Protein AF-A0A2V8DE69-F1 (afdb_monomer_lite)

Foldseek 3Di:
DDDDDPDDPPPPDDFDFEAFPDDDDPPPDCPDSRQVPFTKDFDDDDPDPDCRDDPPDGDIDGHHHD

Sequence (66 aa):
MSPAFPQSSLAGDTIHISRATGPITIDGDLSDEGWNGATRVEKWYEINPGDNNEPSVKSVGMATYD

Radius of gyration: 16.72 Å; chains: 1; bounding box: 38×40×31 Å

Secondary structure (DSSP, 8-state):
-PPPPPPPTTS-PPP--EE-SS---SSS---SGGGTTPEEE-----SSTT--PPPSS---EEEEE-

pLDDT: mean 80.86, std 16.79, range [45.22, 97.19]

Structure (mmCIF, N/CA/C/O backbone):
data_AF-A0A2V8DE69-F1
#
_entry.id   AF-A0A2V8DE69-F1
#
loop_
_atom_site.group_PDB
_atom_site.id
_atom_site.type_symbol
_atom_site.label_atom_id
_atom_site.label_alt_id
_atom_site.label_comp_id
_atom_site.label_asym_id
_atom_site.label_entity_id
_atom_site.label_seq_id
_atom_site.pdbx_PDB_ins_code
_atom_site.Cartn_x
_atom_site.Cartn_y
_atom_site.Cartn_z
_atom_site.occupancy
_atom_site.B_iso_or_equiv
_atom_site.auth_seq_id
_atom_site.auth_comp_id
_atom_site.auth_asym_id
_atom_site.auth_atom_id
_atom_site.pdbx_PDB_model_num
ATOM 1 N N . MET A 1 1 ? 28.818 29.858 1.732 1.00 45.22 1 MET A N 1
ATOM 2 C CA . MET A 1 1 ? 27.594 29.058 1.524 1.00 45.22 1 MET A CA 1
ATOM 3 C C . MET A 1 1 ? 27.591 28.548 0.095 1.00 45.22 1 MET A C 1
ATOM 5 O O . MET A 1 1 ? 27.556 29.371 -0.810 1.00 45.22 1 MET A O 1
ATOM 9 N N . SER A 1 2 ? 27.674 27.236 -0.117 1.00 51.00 2 SER A N 1
ATOM 10 C CA . SER A 1 2 ? 27.437 26.647 -1.443 1.00 51.00 2 SER A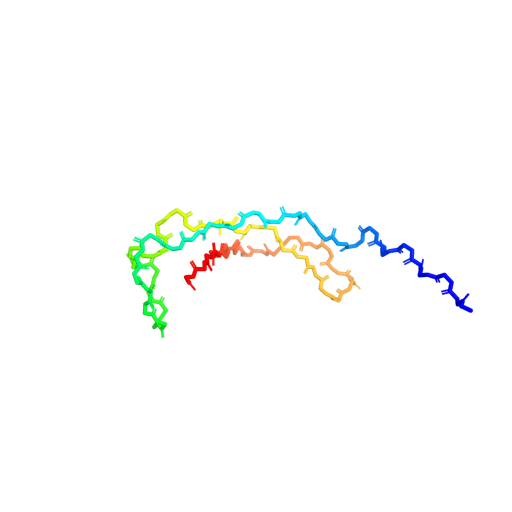 CA 1
ATOM 11 C C . SER A 1 2 ? 25.925 26.571 -1.700 1.00 51.00 2 SER A C 1
ATOM 13 O O . SER A 1 2 ? 25.193 26.263 -0.757 1.00 51.00 2 SER A O 1
ATOM 15 N N . PRO A 1 3 ? 25.434 26.860 -2.918 1.00 55.47 3 PRO A N 1
ATOM 16 C CA . PRO A 1 3 ? 24.022 26.689 -3.245 1.00 55.47 3 PRO A CA 1
ATOM 17 C C . PRO A 1 3 ? 23.664 25.197 -3.299 1.00 55.47 3 PRO A C 1
ATOM 19 O O . PRO A 1 3 ? 24.476 24.371 -3.717 1.00 55.47 3 PRO A O 1
ATOM 22 N N . ALA A 1 4 ? 22.451 24.849 -2.869 1.00 56.50 4 ALA A N 1
ATOM 23 C CA . ALA A 1 4 ? 21.904 23.511 -3.059 1.00 56.50 4 ALA A CA 1
ATOM 24 C C . ALA A 1 4 ? 21.626 23.291 -4.553 1.00 56.50 4 ALA A C 1
ATOM 26 O O . ALA A 1 4 ? 20.983 24.122 -5.197 1.00 56.50 4 ALA A O 1
ATOM 27 N N . PHE A 1 5 ? 22.123 22.187 -5.110 1.00 55.50 5 PHE A N 1
ATOM 28 C CA . PHE A 1 5 ? 21.777 21.784 -6.469 1.00 55.50 5 PHE A CA 1
ATOM 29 C C . PHE A 1 5 ? 20.291 21.394 -6.520 1.00 55.50 5 PHE A C 1
ATOM 31 O O . PHE A 1 5 ? 19.814 20.747 -5.583 1.00 55.50 5 PHE A O 1
ATOM 38 N N . PRO A 1 6 ? 19.545 21.761 -7.579 1.00 54.91 6 PRO A N 1
ATOM 39 C CA . PRO A 1 6 ? 18.201 21.236 -7.782 1.00 54.91 6 PRO A CA 1
ATOM 40 C C . PRO A 1 6 ? 18.247 19.704 -7.787 1.00 54.91 6 PRO A C 1
ATOM 42 O O . PRO A 1 6 ? 19.063 19.100 -8.483 1.00 54.91 6 PRO A O 1
ATOM 45 N N . GLN A 1 7 ? 17.387 19.085 -6.978 1.00 58.66 7 GLN A N 1
ATOM 46 C CA . GLN A 1 7 ? 17.232 17.636 -6.934 1.00 58.66 7 GLN A CA 1
ATOM 47 C C . GLN A 1 7 ? 16.809 17.162 -8.331 1.00 58.66 7 GLN A C 1
ATOM 49 O O . GLN A 1 7 ? 15.811 17.645 -8.867 1.00 58.66 7 GLN A O 1
ATOM 54 N N . SER A 1 8 ? 17.603 16.277 -8.942 1.00 55.22 8 SER A N 1
ATOM 55 C CA . SER A 1 8 ? 17.357 15.738 -10.284 1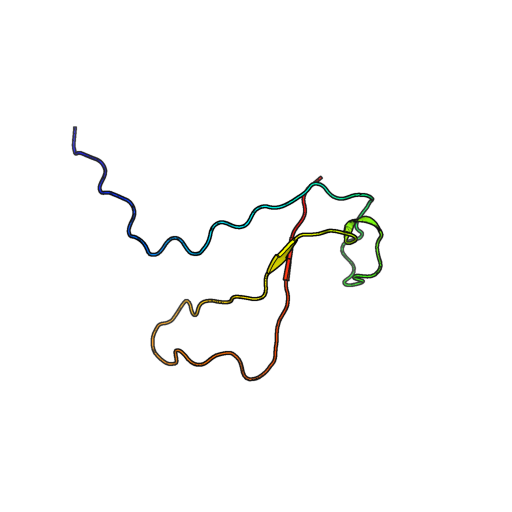.00 55.22 8 SER A CA 1
ATOM 56 C C . SER A 1 8 ? 15.914 15.250 -10.443 1.00 55.22 8 SER A C 1
ATOM 58 O O . SER A 1 8 ? 15.345 14.678 -9.513 1.00 55.22 8 SER A O 1
ATOM 60 N N . SER A 1 9 ? 15.355 15.379 -11.650 1.00 57.47 9 SER A N 1
ATOM 61 C CA . SER A 1 9 ? 14.028 14.884 -12.067 1.00 57.47 9 SER A CA 1
ATOM 62 C C . SER A 1 9 ? 13.878 13.348 -12.054 1.00 57.47 9 SER A C 1
ATOM 64 O O . SER A 1 9 ? 13.074 12.797 -12.797 1.00 57.47 9 SER A O 1
ATOM 66 N N . LEU A 1 10 ? 14.684 12.654 -11.247 1.00 56.12 10 LEU A N 1
ATOM 67 C CA . LEU A 1 10 ? 14.589 11.227 -10.938 1.00 56.12 10 LEU A CA 1
ATOM 68 C C . LEU A 1 10 ? 13.648 10.946 -9.759 1.00 56.12 10 LEU A C 1
ATOM 70 O O . LEU A 1 10 ? 13.434 9.786 -9.418 1.00 56.12 10 LEU A O 1
ATOM 74 N N . ALA A 1 11 ? 13.101 11.978 -9.110 1.00 63.16 11 ALA A N 1
ATOM 75 C CA . ALA A 1 11 ? 11.997 11.780 -8.184 1.00 63.16 11 ALA A CA 1
ATOM 76 C C . ALA A 1 11 ? 10.810 11.254 -9.003 1.00 63.16 11 ALA A C 1
ATOM 78 O O . ALA A 1 11 ? 10.286 11.978 -9.848 1.00 63.16 11 ALA A O 1
ATOM 79 N N . GLY A 1 12 ? 10.464 9.976 -8.820 1.00 68.94 12 GLY A N 1
ATOM 80 C CA . GLY A 1 12 ? 9.316 9.352 -9.477 1.00 68.94 12 GLY A CA 1
ATOM 81 C C . GLY A 1 12 ? 8.008 10.105 -9.209 1.00 68.94 12 GLY A C 1
ATOM 82 O O . GLY A 1 12 ? 7.970 11.091 -8.470 1.00 68.94 12 GLY A O 1
ATOM 83 N N . ASP A 1 13 ? 6.922 9.635 -9.819 1.00 81.19 13 ASP A N 1
ATOM 84 C CA . ASP A 1 13 ? 5.615 10.282 -9.679 1.00 81.19 13 ASP A CA 1
ATOM 85 C C . ASP A 1 13 ? 5.221 10.424 -8.196 1.00 81.19 13 ASP A C 1
ATOM 87 O O . ASP A 1 13 ? 5.433 9.521 -7.384 1.00 81.19 13 ASP A O 1
ATOM 91 N N . THR A 1 14 ? 4.646 11.573 -7.829 1.00 87.38 14 THR A N 1
ATOM 92 C CA . THR A 1 14 ? 4.168 11.798 -6.456 1.00 87.38 14 THR A CA 1
ATOM 93 C C . THR A 1 14 ? 2.997 10.865 -6.151 1.00 87.38 14 THR A C 1
ATOM 95 O O . THR A 1 14 ? 2.001 10.860 -6.875 1.00 87.38 14 THR A O 1
ATOM 98 N N . ILE A 1 15 ? 3.092 10.113 -5.052 1.00 90.62 15 ILE A N 1
ATOM 99 C CA . ILE A 1 15 ? 2.042 9.201 -4.585 1.00 90.62 15 ILE A CA 1
ATOM 100 C C . ILE A 1 15 ? 1.291 9.869 -3.430 1.00 90.62 15 ILE A C 1
ATOM 102 O O . ILE A 1 15 ? 1.876 10.172 -2.392 1.00 90.62 15 ILE A O 1
ATOM 106 N N . HIS A 1 16 ? -0.012 10.083 -3.603 1.00 94.44 16 HIS A N 1
ATOM 107 C CA . HIS A 1 16 ? -0.886 10.589 -2.545 1.00 94.44 16 HIS A CA 1
ATOM 108 C C . HIS A 1 16 ? -1.481 9.411 -1.778 1.00 94.44 16 HIS A C 1
ATOM 110 O O . HIS A 1 16 ? -2.272 8.670 -2.352 1.00 94.44 16 HIS A O 1
ATOM 116 N N . ILE A 1 17 ? -1.109 9.245 -0.506 1.00 95.88 17 ILE A N 1
ATOM 117 C CA . ILE A 1 17 ? -1.613 8.170 0.361 1.00 95.88 17 ILE A CA 1
ATOM 118 C C . ILE A 1 17 ? -2.697 8.672 1.318 1.00 95.88 17 ILE A C 1
ATOM 120 O O . ILE A 1 17 ? -2.701 9.837 1.711 1.00 95.88 17 ILE A O 1
ATOM 124 N N . SER A 1 18 ? -3.613 7.780 1.692 1.00 94.06 18 SER A N 1
ATOM 125 C CA . SER A 1 18 ? -4.724 8.065 2.611 1.00 94.06 18 SER A CA 1
ATOM 126 C C . SER A 1 18 ? -4.527 7.356 3.948 1.00 94.06 18 SER A C 1
ATOM 128 O O . SER A 1 18 ? -3.764 6.394 4.022 1.00 94.06 18 SER A O 1
ATOM 130 N N . ARG A 1 19 ? -5.205 7.838 4.997 1.00 96.50 19 ARG A N 1
ATOM 131 C CA . ARG A 1 19 ? -5.212 7.169 6.302 1.00 96.50 19 ARG A CA 1
ATOM 132 C C . ARG A 1 19 ? -6.001 5.858 6.219 1.00 96.50 19 ARG A C 1
ATOM 134 O O . ARG A 1 19 ? -7.012 5.806 5.520 1.00 96.50 19 ARG A O 1
ATOM 141 N N . ALA A 1 20 ? -5.581 4.840 6.962 1.00 97.19 20 ALA A N 1
ATOM 142 C CA . ALA A 1 20 ? -6.263 3.561 7.061 1.00 97.19 20 ALA A CA 1
ATOM 143 C C . ALA A 1 20 ? -7.660 3.744 7.666 1.00 97.19 20 ALA A C 1
ATOM 145 O O . ALA A 1 20 ? -7.856 4.496 8.627 1.00 97.19 20 ALA A O 1
ATOM 146 N N . THR A 1 21 ? -8.638 3.048 7.090 1.00 95.19 21 THR A N 1
ATOM 147 C CA . THR A 1 21 ? -10.045 3.086 7.519 1.00 95.19 21 THR A CA 1
ATOM 148 C C . THR A 1 21 ? -10.337 2.184 8.715 1.00 95.19 21 THR A C 1
ATOM 150 O O . THR A 1 21 ? -11.415 2.271 9.296 1.00 95.19 21 THR A O 1
ATOM 153 N N . GLY A 1 22 ? -9.377 1.345 9.095 1.00 95.06 22 GLY A N 1
ATOM 154 C CA . GLY A 1 22 ? -9.475 0.365 10.166 1.00 95.06 22 GLY A CA 1
ATOM 155 C C . GLY A 1 22 ? -8.097 -0.213 10.507 1.00 95.06 22 GLY A C 1
ATOM 156 O O . GLY A 1 22 ? -7.097 0.213 9.924 1.00 95.06 22 GLY A O 1
ATOM 157 N N . PRO A 1 23 ? -8.031 -1.156 11.458 1.00 95.81 23 PRO A N 1
ATOM 158 C CA . PRO A 1 23 ? -6.786 -1.815 11.835 1.00 95.81 23 PRO A CA 1
ATOM 159 C C . PRO A 1 23 ? -6.229 -2.678 10.694 1.00 95.81 23 PRO A C 1
ATOM 161 O O . PRO A 1 23 ? -6.974 -3.137 9.827 1.00 95.81 23 PRO A O 1
ATOM 164 N N . ILE A 1 24 ? -4.914 -2.904 10.735 1.00 97.06 24 ILE A N 1
ATOM 165 C CA . ILE A 1 24 ? -4.190 -3.828 9.859 1.00 97.06 24 ILE A CA 1
ATOM 166 C C . ILE A 1 24 ? -3.315 -4.723 10.735 1.00 97.06 24 ILE A C 1
ATOM 168 O O . ILE A 1 24 ? -2.471 -4.232 11.490 1.00 97.06 24 ILE A O 1
ATOM 172 N N . THR A 1 25 ? -3.492 -6.031 10.615 1.00 97.19 25 THR A N 1
ATOM 173 C CA . THR A 1 25 ? -2.601 -7.038 11.186 1.00 97.19 25 THR A CA 1
ATOM 174 C C . THR A 1 25 ? -1.488 -7.330 10.184 1.00 97.19 25 THR A C 1
ATOM 176 O O . THR A 1 25 ? -1.721 -7.521 8.995 1.00 97.19 25 THR A O 1
ATOM 179 N N . ILE A 1 26 ? -0.233 -7.349 10.639 1.00 94.62 26 ILE A N 1
ATOM 180 C CA . ILE A 1 26 ? 0.914 -7.643 9.766 1.00 94.62 26 ILE A CA 1
ATOM 181 C C . ILE A 1 26 ? 1.146 -9.157 9.729 1.00 94.62 26 ILE A C 1
ATOM 183 O O . ILE A 1 26 ? 2.062 -9.674 10.367 1.00 94.62 26 ILE A O 1
ATOM 187 N N . ASP A 1 27 ? 0.285 -9.867 9.005 1.00 96.69 27 ASP A N 1
ATOM 188 C CA . ASP A 1 27 ? 0.313 -11.331 8.858 1.00 96.69 27 ASP A CA 1
ATOM 189 C C . ASP A 1 27 ? 0.328 -11.813 7.394 1.00 96.69 27 ASP A C 1
ATOM 191 O O . ASP A 1 27 ? 0.519 -13.001 7.130 1.00 96.69 27 ASP A O 1
ATOM 195 N N . GLY A 1 28 ? 0.208 -10.887 6.440 1.00 94.00 28 GLY A N 1
ATOM 196 C CA . GLY A 1 28 ? 0.177 -11.178 5.007 1.00 94.00 28 GLY A CA 1
ATOM 197 C C . GLY A 1 28 ? -1.229 -11.361 4.434 1.00 94.00 28 GLY A C 1
ATOM 198 O O . GLY A 1 28 ? -1.345 -11.587 3.228 1.00 94.00 28 GLY A O 1
ATOM 199 N N . ASP A 1 29 ? -2.279 -11.230 5.245 1.00 94.56 29 ASP A N 1
ATOM 200 C CA . ASP A 1 29 ? -3.650 -11.113 4.765 1.00 94.56 29 ASP A CA 1
ATOM 201 C C . ASP A 1 29 ? -3.942 -9.664 4.333 1.00 94.56 29 ASP A C 1
ATOM 203 O O . ASP A 1 29 ? -3.655 -8.691 5.030 1.00 94.56 29 ASP A O 1
ATOM 207 N N . LEU A 1 30 ? -4.500 -9.511 3.133 1.00 94.00 30 LEU A N 1
ATOM 208 C CA . LEU A 1 30 ? -4.893 -8.213 2.576 1.00 94.00 30 LEU A CA 1
ATOM 209 C C . LEU A 1 30 ? -6.403 -7.959 2.704 1.00 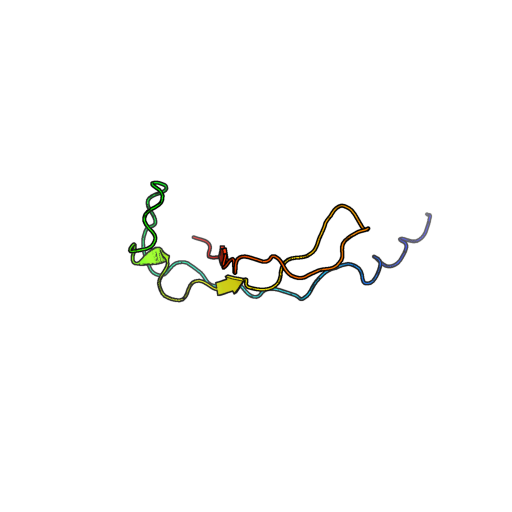94.00 30 LEU A C 1
ATOM 211 O O . LEU A 1 30 ? -6.904 -6.985 2.142 1.00 94.00 30 LEU A O 1
ATOM 215 N N . SER A 1 31 ? -7.134 -8.834 3.399 1.00 94.94 31 SER A N 1
ATOM 216 C CA . SER A 1 31 ? -8.583 -8.730 3.587 1.00 94.94 31 SER A CA 1
ATOM 217 C C . SER A 1 31 ? -9.004 -7.773 4.710 1.00 94.94 31 SER A C 1
ATOM 219 O O . SER A 1 31 ? -10.181 -7.412 4.785 1.00 94.94 31 SER A O 1
ATOM 221 N N . ASP A 1 32 ? -8.055 -7.315 5.532 1.00 96.50 32 ASP A N 1
ATOM 222 C CA . ASP A 1 32 ? -8.303 -6.374 6.624 1.00 96.50 32 ASP A CA 1
ATOM 223 C C . ASP A 1 32 ? -8.942 -5.062 6.154 1.00 96.50 32 ASP A C 1
ATOM 225 O O . ASP A 1 32 ? -8.567 -4.469 5.138 1.00 96.50 32 ASP A O 1
ATOM 229 N N . GLU A 1 33 ? -9.869 -4.538 6.963 1.00 94.81 33 GLU A N 1
ATOM 230 C CA . GLU A 1 33 ? -10.592 -3.304 6.648 1.00 94.81 33 GLU A CA 1
ATOM 231 C C . GLU A 1 33 ? -9.672 -2.093 6.467 1.00 94.81 33 GLU A C 1
ATOM 233 O O . GLU A 1 33 ? -10.028 -1.173 5.733 1.00 94.81 33 GLU A O 1
ATOM 238 N N . GLY A 1 34 ? -8.498 -2.073 7.104 1.00 95.25 34 GLY A N 1
ATOM 239 C CA . GLY A 1 34 ? -7.521 -0.997 6.945 1.00 95.25 34 GLY A CA 1
ATOM 240 C C . GLY A 1 34 ? -6.903 -0.904 5.545 1.00 95.25 34 GLY A C 1
ATOM 241 O O . GLY A 1 34 ? -6.405 0.161 5.173 1.00 95.25 34 GLY A O 1
ATOM 242 N N . TRP A 1 35 ? -6.985 -1.971 4.743 1.00 96.12 35 TRP A N 1
ATOM 243 C CA . TRP A 1 35 ? -6.565 -1.969 3.341 1.00 96.12 35 TRP A CA 1
ATOM 244 C C . TRP A 1 35 ? -7.625 -1.398 2.392 1.00 96.12 35 TRP A C 1
ATOM 246 O O . TRP A 1 35 ? -7.299 -1.017 1.261 1.00 96.12 35 TRP A O 1
ATOM 256 N N . ASN A 1 36 ? -8.882 -1.279 2.829 1.00 94.06 36 ASN A N 1
ATOM 257 C CA . ASN A 1 36 ? -9.943 -0.710 2.005 1.00 94.06 36 ASN A CA 1
ATOM 258 C C . ASN A 1 36 ? -9.656 0.766 1.700 1.00 94.06 36 ASN A C 1
ATOM 260 O O . ASN A 1 36 ? -9.524 1.602 2.586 1.00 94.06 36 ASN A O 1
ATOM 264 N N . GLY A 1 37 ? -9.556 1.099 0.412 1.00 91.06 37 GLY A N 1
ATOM 265 C CA . GLY A 1 37 ? -9.238 2.461 -0.027 1.00 91.06 37 GLY A CA 1
ATOM 266 C C . GLY A 1 37 ? -7.760 2.852 0.105 1.00 91.06 37 GLY A C 1
ATOM 267 O O . GLY A 1 37 ? -7.417 3.990 -0.217 1.00 91.06 37 GLY A O 1
ATOM 268 N N . ALA A 1 38 ? -6.875 1.931 0.512 1.00 96.38 38 ALA A N 1
ATOM 269 C CA . ALA A 1 38 ? -5.435 2.163 0.470 1.00 96.38 38 ALA A CA 1
ATOM 270 C C . ALA A 1 38 ? -4.979 2.482 -0.963 1.00 96.38 38 ALA A C 1
ATOM 272 O O . ALA A 1 38 ? -5.497 1.960 -1.957 1.00 96.38 38 ALA A O 1
ATOM 273 N N . THR A 1 39 ? -3.983 3.356 -1.077 1.00 96.88 39 THR A N 1
ATOM 274 C CA . THR A 1 39 ? -3.478 3.805 -2.375 1.00 96.88 39 THR A CA 1
ATOM 275 C C . THR A 1 39 ? -2.736 2.677 -3.070 1.00 96.88 39 THR A C 1
ATOM 277 O O . THR A 1 39 ? -1.837 2.069 -2.494 1.00 96.88 39 THR A O 1
ATOM 280 N N . ARG A 1 40 ? -3.105 2.403 -4.322 1.00 94.62 40 ARG A N 1
ATOM 281 C CA . ARG A 1 40 ? -2.498 1.345 -5.132 1.00 94.62 40 ARG A CA 1
ATOM 282 C C . ARG A 1 40 ? -1.303 1.885 -5.909 1.00 94.62 40 ARG A C 1
ATOM 284 O O . ARG A 1 40 ? -1.426 2.875 -6.625 1.00 94.62 40 ARG A O 1
ATOM 291 N N . VAL A 1 41 ? -0.171 1.202 -5.802 1.00 92.12 41 VAL A N 1
ATOM 292 C CA . VAL A 1 41 ? 1.069 1.502 -6.522 1.00 92.12 41 VAL A CA 1
ATOM 293 C C . VAL A 1 41 ? 1.319 0.383 -7.522 1.00 92.12 41 VAL A C 1
ATOM 295 O O . VAL A 1 41 ? 1.573 -0.756 -7.140 1.00 92.12 41 VAL A O 1
ATOM 298 N N . GLU A 1 42 ? 1.207 0.699 -8.810 1.00 89.81 42 GLU A N 1
ATOM 299 C CA . GLU A 1 42 ? 1.374 -0.281 -9.898 1.00 89.81 42 GLU A CA 1
ATOM 300 C C . GLU A 1 42 ? 2.615 0.001 -10.759 1.00 89.81 42 GLU A C 1
ATOM 302 O O . GLU A 1 42 ? 3.013 -0.839 -11.561 1.00 89.81 42 GLU A O 1
ATOM 307 N N . LYS A 1 43 ? 3.244 1.171 -10.584 1.00 83.44 43 LYS A N 1
ATOM 308 C CA . LYS A 1 43 ? 4.435 1.585 -11.327 1.00 83.44 43 LYS A CA 1
ATOM 309 C C . LYS A 1 43 ? 5.686 1.302 -10.505 1.00 83.44 43 LYS A C 1
ATOM 311 O O . LYS A 1 43 ? 5.838 1.823 -9.402 1.00 83.44 43 LYS A O 1
ATOM 316 N N . TRP A 1 44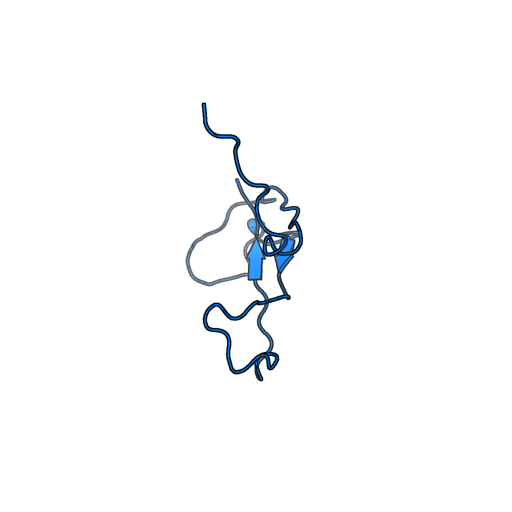 ? 6.582 0.510 -11.076 1.00 79.94 44 TRP A N 1
ATOM 317 C CA . TRP A 1 44 ? 7.830 0.086 -10.451 1.00 79.94 44 TRP A CA 1
ATOM 318 C C . TRP A 1 44 ? 9.007 0.549 -11.304 1.00 79.94 44 TRP A C 1
ATOM 320 O O . TRP A 1 44 ? 8.926 0.526 -12.530 1.00 79.94 44 TRP A O 1
ATOM 330 N N . TYR A 1 45 ? 10.088 0.982 -10.659 1.00 73.62 45 TYR A N 1
ATOM 331 C CA . TYR A 1 45 ? 11.300 1.449 -11.329 1.00 73.62 45 TYR A 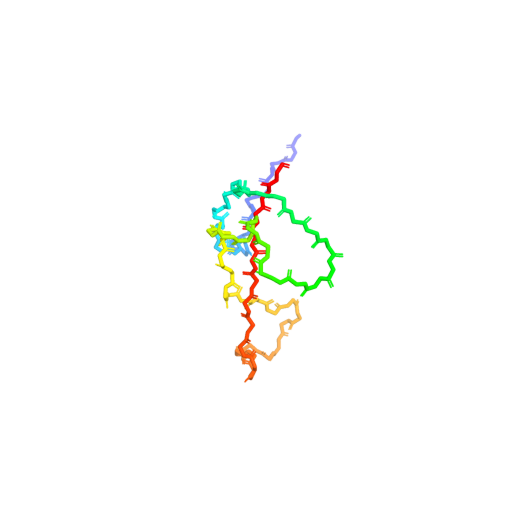CA 1
ATOM 332 C C . TYR A 1 45 ? 12.480 0.559 -10.941 1.00 73.62 45 TYR A C 1
ATOM 334 O O . TYR A 1 45 ? 12.654 0.229 -9.766 1.00 73.62 45 TYR A O 1
ATOM 342 N N . GLU A 1 46 ? 13.291 0.180 -11.925 1.00 66.25 46 GLU A N 1
ATOM 343 C CA . GLU A 1 46 ? 14.507 -0.599 -11.707 1.00 66.25 46 GLU A CA 1
ATOM 344 C C . GLU A 1 46 ? 15.592 0.275 -11.051 1.00 66.25 46 GLU A C 1
ATOM 346 O O . GLU A 1 46 ? 15.865 1.389 -11.498 1.00 66.25 46 GLU A O 1
ATOM 351 N N . ILE A 1 47 ? 16.215 -0.221 -9.976 1.00 61.66 47 ILE A N 1
ATOM 352 C CA . ILE A 1 47 ? 17.296 0.495 -9.267 1.00 61.66 47 ILE A CA 1
ATOM 353 C C . ILE A 1 47 ? 18.658 0.265 -9.957 1.00 61.66 47 ILE A C 1
ATOM 355 O O . ILE A 1 47 ? 19.543 1.113 -9.865 1.00 61.66 47 ILE A O 1
ATOM 359 N N . ASN A 1 48 ? 18.821 -0.851 -10.684 1.00 62.16 48 ASN A N 1
ATOM 360 C CA . ASN A 1 48 ? 20.009 -1.161 -11.484 1.00 62.16 48 ASN A CA 1
ATOM 361 C C . ASN A 1 48 ? 19.704 -0.953 -12.973 1.00 62.16 48 ASN A C 1
ATOM 363 O O . ASN A 1 48 ? 19.060 -1.801 -13.566 1.00 62.16 48 ASN A O 1
ATOM 367 N N . PRO A 1 49 ? 20.150 0.139 -13.605 1.00 56.50 49 PRO A N 1
ATOM 368 C CA . PRO A 1 49 ? 19.799 0.421 -14.991 1.00 56.50 49 PRO A CA 1
ATOM 369 C C . PRO A 1 49 ? 20.465 -0.571 -15.956 1.00 56.50 49 PRO A C 1
ATOM 371 O O . PRO A 1 49 ? 21.693 -0.645 -16.024 1.00 56.50 49 PRO A O 1
ATOM 374 N N . GLY A 1 50 ? 19.666 -1.291 -16.745 1.00 5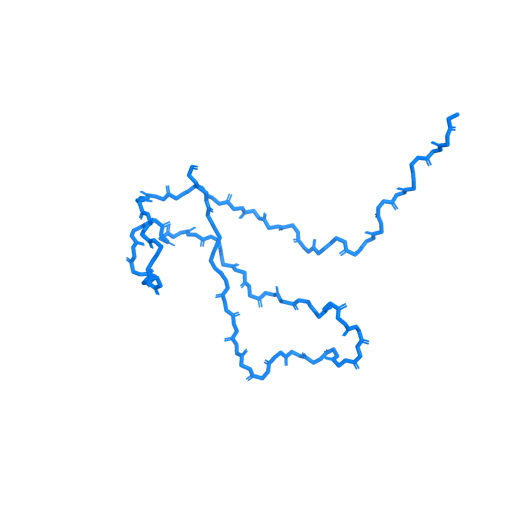5.25 50 GLY A N 1
ATOM 375 C CA . GLY A 1 50 ? 20.191 -2.121 -17.834 1.00 55.25 50 GLY A CA 1
ATOM 376 C C . GLY A 1 50 ? 19.146 -2.945 -18.577 1.00 55.25 50 GLY A C 1
ATOM 377 O O . GLY A 1 50 ? 19.306 -3.160 -19.779 1.00 55.25 50 GLY A O 1
ATOM 378 N N . ASP A 1 51 ? 18.063 -3.334 -17.903 1.00 61.00 51 ASP A N 1
ATOM 379 C CA . ASP A 1 51 ? 16.991 -4.152 -18.468 1.00 61.00 51 ASP A CA 1
ATOM 380 C C . ASP A 1 51 ? 15.637 -3.505 -18.146 1.00 61.00 51 ASP A C 1
ATOM 382 O O . ASP A 1 51 ? 14.857 -3.978 -17.327 1.00 61.00 51 ASP A O 1
ATOM 386 N N . ASN A 1 52 ? 15.381 -2.361 -18.794 1.00 55.91 52 ASN A N 1
ATOM 387 C CA . ASN A 1 52 ? 14.235 -1.466 -18.569 1.00 55.91 52 ASN A CA 1
ATOM 388 C C . ASN A 1 52 ? 12.895 -2.048 -19.075 1.00 55.91 52 ASN A C 1
ATOM 390 O O . ASN A 1 52 ? 12.061 -1.339 -19.644 1.00 55.91 52 ASN A O 1
ATOM 394 N N . ASN A 1 53 ? 12.728 -3.360 -18.941 1.00 63.22 53 ASN A N 1
ATOM 395 C CA . ASN A 1 53 ? 11.534 -4.097 -19.288 1.00 63.22 53 ASN A CA 1
ATOM 396 C C . ASN A 1 53 ? 10.585 -4.126 -18.090 1.00 63.22 53 ASN A C 1
ATOM 398 O O . ASN A 1 53 ? 10.988 -4.288 -16.938 1.00 63.22 53 ASN A O 1
ATOM 402 N N . GLU A 1 54 ? 9.294 -3.974 -18.371 1.00 63.75 54 GLU A N 1
ATOM 403 C CA . GLU A 1 54 ? 8.262 -4.161 -17.359 1.00 63.75 54 GLU A CA 1
ATOM 404 C C . GLU A 1 54 ? 8.347 -5.598 -16.804 1.00 63.75 54 GLU A C 1
ATOM 406 O O . GLU A 1 54 ? 8.571 -6.535 -17.583 1.00 63.75 54 GLU A O 1
ATOM 411 N N . PRO A 1 55 ? 8.196 -5.810 -15.481 1.00 65.81 55 PRO A N 1
ATOM 412 C CA . PRO A 1 55 ? 8.250 -7.146 -14.904 1.00 65.81 55 PRO A CA 1
ATOM 413 C C . PRO A 1 55 ? 7.259 -8.080 -15.602 1.00 65.81 55 PRO A C 1
ATOM 415 O O . PRO A 1 55 ? 6.097 -7.731 -15.800 1.00 65.81 55 PRO A O 1
ATOM 418 N N . SER A 1 56 ? 7.689 -9.303 -15.925 1.00 72.12 56 SER A N 1
ATOM 419 C CA . SER A 1 56 ? 6.822 -10.297 -16.580 1.00 72.12 56 SER A CA 1
ATOM 420 C C . SER A 1 56 ? 5.622 -10.717 -15.721 1.00 72.12 56 SER A C 1
ATOM 422 O O . SER A 1 56 ? 4.650 -11.271 -16.235 1.00 72.12 56 SER A O 1
ATOM 424 N N . VAL A 1 57 ? 5.679 -10.443 -14.416 1.00 81.69 57 VAL A N 1
ATOM 425 C CA . VAL A 1 57 ? 4.603 -10.673 -13.454 1.00 81.69 57 VAL A CA 1
ATOM 426 C C . VAL A 1 57 ? 4.131 -9.331 -12.907 1.00 81.69 57 VAL A C 1
ATOM 428 O O . VAL A 1 57 ? 4.918 -8.573 -12.339 1.00 81.69 57 VAL A O 1
ATOM 431 N N . LYS A 1 58 ? 2.829 -9.052 -13.047 1.00 84.44 58 LYS A N 1
ATOM 432 C CA . LYS A 1 58 ? 2.218 -7.833 -12.510 1.00 84.44 58 LYS A CA 1
ATOM 433 C C . LYS A 1 58 ? 2.293 -7.827 -10.980 1.00 84.44 58 LYS A C 1
ATOM 435 O O . LYS A 1 58 ? 1.799 -8.748 -10.333 1.00 84.44 58 LYS A O 1
ATOM 440 N N . SER A 1 59 ? 2.807 -6.730 -10.431 1.00 88.75 59 SER A N 1
ATOM 441 C CA . SER A 1 59 ? 2.864 -6.469 -8.990 1.00 88.75 59 SER A CA 1
ATOM 442 C C . SER A 1 59 ? 2.066 -5.220 -8.633 1.00 88.75 59 SER A C 1
ATOM 444 O O . SER A 1 59 ? 2.104 -4.221 -9.353 1.00 88.75 59 SER A O 1
ATOM 446 N N . VAL A 1 60 ? 1.357 -5.265 -7.506 1.00 92.56 60 VAL A N 1
ATOM 447 C CA . VAL A 1 60 ? 0.591 -4.135 -6.967 1.00 92.56 60 VAL A CA 1
ATOM 448 C C . VAL A 1 60 ? 0.938 -3.967 -5.494 1.00 92.56 60 VAL A C 1
ATOM 450 O O . VAL A 1 60 ? 0.763 -4.897 -4.713 1.00 92.56 60 VAL A O 1
ATOM 453 N N . GLY A 1 61 ? 1.401 -2.777 -5.121 1.00 93.25 61 GLY A N 1
ATOM 454 C CA . GLY A 1 61 ? 1.583 -2.370 -3.732 1.00 93.25 61 GLY A CA 1
ATOM 455 C C . GLY A 1 61 ? 0.349 -1.634 -3.220 1.00 93.25 61 GLY A C 1
ATOM 456 O O . GLY A 1 61 ? -0.307 -0.924 -3.982 1.00 93.25 61 GLY A O 1
ATOM 457 N N . MET A 1 62 ? 0.037 -1.780 -1.935 1.00 95.38 62 MET A N 1
ATOM 458 C CA . MET A 1 62 ? -0.991 -0.996 -1.245 1.00 95.38 62 MET A CA 1
ATOM 459 C C . MET A 1 62 ? -0.321 -0.161 -0.154 1.00 95.38 62 MET A C 1
ATOM 461 O O . MET A 1 62 ? 0.469 -0.685 0.625 1.00 95.38 62 MET A O 1
ATOM 465 N N . ALA A 1 63 ? -0.606 1.140 -0.124 1.00 95.56 63 ALA A N 1
ATOM 466 C CA . ALA A 1 63 ? 0.009 2.092 0.794 1.00 95.56 63 ALA A CA 1
ATOM 467 C C . ALA A 1 63 ? -1.056 2.903 1.544 1.00 95.56 63 ALA A C 1
ATOM 469 O O . ALA A 1 63 ? -1.973 3.471 0.945 1.00 95.56 63 ALA A O 1
ATOM 470 N N . THR A 1 64 ? -0.915 2.954 2.864 1.00 97.00 64 THR A N 1
ATOM 471 C CA . THR A 1 64 ? -1.788 3.668 3.799 1.00 97.00 64 THR A CA 1
ATOM 472 C C . THR A 1 64 ? -0.988 4.029 5.056 1.00 97.00 64 THR A C 1
ATOM 474 O O . THR A 1 64 ? 0.159 3.599 5.192 1.00 97.00 64 THR A O 1
ATOM 477 N N . TYR A 1 65 ? -1.552 4.834 5.953 1.00 95.81 65 TYR A N 1
ATOM 478 C CA . TYR A 1 65 ? -0.933 5.191 7.235 1.00 95.81 65 TYR A CA 1
ATOM 479 C C . TYR A 1 65 ? -1.976 5.239 8.354 1.00 95.81 65 TYR A C 1
ATOM 481 O O . TYR A 1 65 ? -3.149 5.470 8.075 1.00 95.81 65 TYR A O 1
ATOM 489 N N . ASP A 1 66 ? -1.573 5.074 9.611 1.00 89.69 66 ASP A N 1
ATOM 490 C CA . ASP A 1 66 ? -2.419 5.352 10.779 1.00 89.69 66 ASP A CA 1
ATOM 491 C C . ASP A 1 66 ? -1.655 6.168 11.827 1.00 89.69 66 ASP A C 1
ATOM 493 O O . ASP A 1 66 ? -0.420 5.985 11.925 1.00 89.69 66 ASP A O 1
#